Protein AF-A0A356T5P4-F1 (afdb_monomer)

Secondary structure (DSSP, 8-state):
----------------------PPP----------------------------------------------TTBPTT-B-SSGGGB-TTEEEEEETTTEEEEEESPPP-BPTTTSB-SSGGGBTTS-EEE-GGG-EEE--B-SSGGG--TT--EEEEETTTEEEEEPPPPP-

Radius of gyration: 29.99 Å; Cα contacts (8 Å, |Δi|>4): 272; chains: 1; bounding box: 37×60×111 Å

Sequence (172 aa):
MRFTLLFPLLLSMLLLSGCDDAPAPERDAGCVDCGRDGGPPADAGRADSGVPTMDAGPSDSGVAEDAAVIGSDAAEGAVCGFNRDCRADQRCECDEATGCFCMMGVRGTGQVGVDRCVDENDCASALCVGGPGGDFYCSDECVDASDCAGMLPQCTDIAFVGRICVREPPSE

pLDDT: mean 74.79, std 23.46, range [35.66, 98.5]

Structure (mmCIF, N/CA/C/O backbone):
data_AF-A0A356T5P4-F1
#
_entry.id   AF-A0A356T5P4-F1
#
loop_
_atom_site.group_PDB
_atom_site.id
_atom_site.type_symbol
_atom_site.label_atom_id
_atom_site.label_alt_id
_atom_site.label_comp_id
_atom_site.label_asym_id
_atom_site.label_entity_id
_atom_site.label_seq_id
_atom_site.pdbx_PDB_ins_code
_atom_site.Cartn_x
_atom_site.Cartn_y
_atom_site.Cartn_z
_atom_site.occupancy
_atom_site.B_iso_or_equiv
_atom_site.auth_seq_id
_atom_site.auth_comp_id
_atom_site.auth_asym_id
_atom_site.auth_atom_id
_atom_site.pdbx_PDB_model_num
ATOM 1 N N . MET A 1 1 ? 11.530 -11.294 59.431 1.00 41.47 1 MET A N 1
ATOM 2 C CA . MET A 1 1 ? 10.999 -12.667 59.564 1.00 41.47 1 MET A CA 1
ATOM 3 C C . MET A 1 1 ? 10.387 -13.039 58.223 1.00 41.47 1 MET A C 1
ATOM 5 O O . MET A 1 1 ? 9.457 -12.372 57.795 1.00 41.47 1 MET A O 1
ATOM 9 N N . ARG A 1 2 ? 11.021 -13.968 57.498 1.00 40.62 2 ARG A N 1
ATOM 10 C CA . ARG A 1 2 ? 10.639 -14.411 56.148 1.00 40.62 2 ARG A CA 1
ATOM 11 C C . ARG A 1 2 ? 9.616 -15.540 56.292 1.00 40.62 2 ARG A C 1
ATOM 13 O O . ARG A 1 2 ? 9.926 -16.518 56.964 1.00 40.62 2 ARG A O 1
ATOM 20 N N . PHE A 1 3 ? 8.428 -15.390 55.710 1.00 46.28 3 PHE A N 1
ATOM 21 C CA . PHE A 1 3 ? 7.428 -16.457 55.654 1.00 46.28 3 PHE A CA 1
ATOM 22 C C . PHE A 1 3 ? 7.591 -17.213 54.336 1.00 46.28 3 PHE A C 1
ATOM 24 O O . PHE A 1 3 ? 7.246 -16.718 53.267 1.00 46.28 3 PHE A O 1
ATOM 31 N N . THR A 1 4 ? 8.178 -18.400 54.443 1.00 49.72 4 THR A N 1
ATOM 32 C CA . THR A 1 4 ? 8.323 -19.390 53.379 1.00 49.72 4 THR A CA 1
ATOM 33 C C . THR A 1 4 ? 7.259 -20.463 53.608 1.00 49.72 4 THR A C 1
ATOM 35 O O . THR A 1 4 ? 7.368 -21.211 54.574 1.00 49.72 4 THR A O 1
ATOM 38 N N . LEU A 1 5 ? 6.243 -20.546 52.746 1.00 52.88 5 LEU A N 1
ATOM 39 C CA . LEU A 1 5 ? 5.319 -21.685 52.622 1.00 52.88 5 LEU A CA 1
ATOM 40 C C . LEU A 1 5 ? 4.998 -21.815 51.118 1.00 52.88 5 LEU A C 1
ATOM 42 O O . LEU A 1 5 ? 4.303 -20.967 50.576 1.00 52.88 5 LEU A O 1
ATOM 46 N N . LEU A 1 6 ? 5.708 -22.634 50.331 1.00 49.28 6 LEU A N 1
ATOM 47 C CA . LEU A 1 6 ? 5.493 -24.080 50.133 1.00 49.28 6 LEU A CA 1
ATOM 48 C C . LEU A 1 6 ? 4.015 -24.433 49.891 1.00 49.28 6 LEU A C 1
ATOM 50 O O . LEU A 1 6 ? 3.327 -24.891 50.797 1.00 49.28 6 LEU A O 1
ATOM 54 N N . PHE A 1 7 ? 3.554 -24.246 48.651 1.00 50.06 7 PHE A N 1
ATOM 55 C CA . PHE A 1 7 ? 2.348 -24.888 48.120 1.00 50.06 7 PHE A CA 1
ATOM 56 C C . PHE A 1 7 ? 2.781 -26.055 47.212 1.00 50.06 7 PHE A C 1
ATOM 58 O O . PHE A 1 7 ? 3.462 -25.811 46.212 1.00 50.06 7 PHE A O 1
ATOM 65 N N . PRO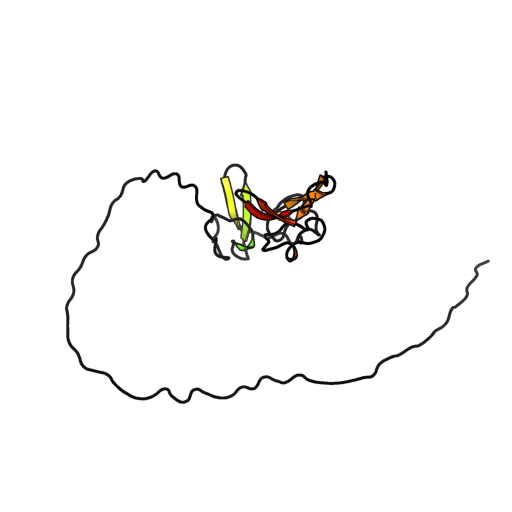 A 1 8 ? 2.475 -27.316 47.566 1.00 53.41 8 PRO A N 1
ATOM 66 C CA . PRO A 1 8 ? 2.901 -28.482 46.807 1.00 53.41 8 PRO A CA 1
ATOM 67 C C . PRO A 1 8 ? 1.902 -28.838 45.694 1.00 53.41 8 PRO A C 1
ATOM 69 O O . PRO A 1 8 ? 0.693 -28.754 45.878 1.00 53.41 8 PRO A O 1
ATOM 72 N N . LEU A 1 9 ? 2.456 -29.271 44.557 1.00 50.28 9 LEU A N 1
ATOM 73 C CA . LEU A 1 9 ? 2.050 -30.451 43.780 1.00 50.28 9 LEU A CA 1
ATOM 74 C C . LEU A 1 9 ? 0.558 -30.847 43.828 1.00 50.28 9 LEU A C 1
ATOM 76 O O . LEU A 1 9 ? 0.133 -31.591 44.710 1.00 50.28 9 LEU A O 1
ATOM 80 N N . LEU A 1 10 ? -0.185 -30.492 42.776 1.00 52.94 10 LEU A N 1
ATOM 81 C CA . LEU A 1 10 ? -1.340 -31.270 42.326 1.00 52.94 10 LEU A CA 1
ATOM 82 C C . LEU A 1 10 ? -1.189 -31.606 40.840 1.00 52.94 10 LEU A C 1
ATOM 84 O O . LEU A 1 10 ? -1.390 -30.800 39.937 1.00 52.94 10 LEU A O 1
ATOM 88 N N . LEU A 1 11 ? -0.749 -32.845 40.664 1.00 48.22 11 LEU A N 1
ATOM 89 C CA . LEU A 1 11 ? -0.724 -33.671 39.475 1.00 48.22 11 LEU A CA 1
ATOM 90 C C . LEU A 1 11 ? -2.144 -33.797 38.889 1.00 48.22 11 LEU A C 1
ATOM 92 O O . LEU A 1 11 ? -3.061 -34.236 39.580 1.00 48.22 11 LEU A O 1
ATOM 96 N N . SER A 1 12 ? -2.330 -33.473 37.613 1.00 52.62 12 SER A N 1
ATOM 97 C CA . SER A 1 12 ? -3.441 -34.001 36.810 1.00 52.62 12 SER A CA 1
ATOM 98 C C . SER A 1 12 ? -2.977 -34.183 35.373 1.00 52.62 12 SER A C 1
ATOM 100 O O . SER A 1 12 ? -3.103 -33.310 34.521 1.00 52.62 12 SER A O 1
ATOM 102 N N . MET A 1 13 ? -2.386 -35.357 35.146 1.00 49.56 13 MET A N 1
ATOM 103 C CA . MET A 1 13 ? -2.382 -36.015 33.848 1.00 49.56 13 MET A CA 1
ATOM 104 C C . MET A 1 13 ? -3.830 -36.272 33.418 1.00 49.56 13 MET A C 1
ATOM 106 O O . MET A 1 13 ? -4.557 -36.985 34.106 1.00 49.56 13 MET A O 1
ATOM 110 N N . LEU A 1 14 ? -4.208 -35.759 32.252 1.00 56.78 14 LEU A N 1
ATOM 111 C CA . LEU A 1 14 ? -5.307 -36.273 31.437 1.00 56.78 14 LEU A CA 1
ATOM 112 C C . LEU A 1 14 ? -4.767 -36.441 30.011 1.00 56.78 14 LEU A C 1
ATOM 114 O O . LEU A 1 14 ? -4.982 -35.625 29.123 1.00 56.78 14 LEU A O 1
ATOM 118 N N . LEU A 1 15 ? -3.982 -37.504 29.840 1.00 54.69 15 LEU A N 1
ATOM 119 C CA . LEU A 1 15 ? -3.781 -38.185 28.566 1.00 54.69 15 LEU A CA 1
ATOM 120 C C . LEU A 1 15 ? -4.724 -39.393 28.582 1.00 54.69 15 LEU A C 1
ATOM 122 O O . LEU A 1 15 ? -4.616 -40.188 29.513 1.00 54.69 15 LEU A O 1
ATOM 126 N N . LEU A 1 16 ? -5.629 -39.504 27.602 1.00 51.16 16 LEU A N 1
ATOM 127 C CA . LEU A 1 16 ? -5.968 -40.721 26.833 1.00 51.16 16 LEU A CA 1
ATOM 128 C C . LEU A 1 16 ? -7.309 -40.561 26.089 1.00 51.16 16 LEU A C 1
ATOM 130 O O . LEU A 1 16 ? -8.366 -40.541 26.715 1.00 51.16 16 LEU A O 1
ATOM 134 N N . SER A 1 17 ? -7.243 -40.516 24.755 1.00 52.56 17 SER A N 1
ATOM 135 C CA . SER A 1 17 ? -8.154 -41.111 23.742 1.00 52.56 17 SER A CA 1
ATOM 136 C C . SER A 1 17 ? -7.849 -40.392 22.419 1.00 52.56 17 SER A C 1
ATOM 138 O O . SER A 1 17 ? -8.172 -39.224 22.272 1.00 52.56 17 SER A O 1
ATOM 140 N N . GLY A 1 18 ? -6.978 -40.910 21.551 1.00 45.06 18 GLY A N 1
ATOM 141 C CA . GLY A 1 18 ? -7.201 -42.048 20.641 1.00 45.06 18 GLY A CA 1
ATOM 142 C C . GLY A 1 18 ? -7.272 -41.450 19.222 1.00 45.06 18 GLY A C 1
ATOM 143 O O . GLY A 1 18 ? -8.046 -40.522 19.024 1.00 45.06 18 GLY A O 1
ATOM 144 N N . CYS A 1 19 ? -6.281 -41.692 18.351 1.00 43.81 19 CYS A N 1
ATOM 145 C CA . CYS A 1 19 ? -6.333 -42.653 17.225 1.00 43.81 19 CYS A CA 1
ATOM 146 C C . CYS A 1 19 ? -7.624 -42.517 16.402 1.00 43.81 19 CYS A C 1
ATOM 148 O O . CYS A 1 19 ? -8.700 -42.601 16.976 1.00 43.81 19 CYS A O 1
ATOM 150 N N . ASP A 1 20 ? -7.680 -42.422 15.083 1.00 50.81 20 ASP A N 1
ATOM 151 C CA . ASP A 1 20 ? -6.765 -42.481 13.940 1.00 50.81 20 ASP A CA 1
ATOM 152 C C . ASP A 1 20 ? -7.755 -42.316 12.767 1.00 50.81 20 ASP A C 1
ATOM 154 O O . ASP A 1 20 ? -8.777 -42.991 12.802 1.00 50.81 20 ASP A O 1
ATOM 158 N N . ASP A 1 21 ? -7.525 -41.455 11.773 1.00 46.59 21 ASP A N 1
ATOM 159 C CA . ASP A 1 21 ? -8.069 -41.677 10.416 1.00 46.59 21 ASP A CA 1
ATOM 160 C C . ASP A 1 21 ? -7.436 -40.688 9.431 1.00 46.59 21 ASP A C 1
ATOM 162 O O . ASP A 1 21 ? -7.982 -39.649 9.057 1.00 46.59 21 ASP A O 1
ATOM 166 N N . ALA A 1 22 ? -6.209 -41.020 9.038 1.00 55.56 22 ALA A N 1
ATOM 167 C CA . ALA A 1 22 ? -5.625 -40.550 7.797 1.00 55.56 22 ALA A CA 1
ATOM 168 C C . ALA A 1 22 ? -5.816 -41.650 6.741 1.00 55.56 22 ALA A C 1
ATOM 170 O O . ALA A 1 22 ? -5.188 -42.705 6.862 1.00 55.56 22 ALA A O 1
ATOM 171 N N . PRO A 1 23 ? -6.606 -41.438 5.678 1.00 56.91 23 PRO A N 1
ATOM 172 C CA . PRO A 1 23 ? -6.445 -42.226 4.471 1.00 56.91 23 PRO A CA 1
ATOM 173 C C . PRO A 1 23 ? -5.252 -41.692 3.661 1.00 56.91 23 PRO A C 1
ATOM 175 O O . PRO A 1 23 ? -5.174 -40.517 3.299 1.00 56.91 23 PRO A O 1
ATOM 178 N N . ALA A 1 24 ? -4.301 -42.593 3.416 1.00 54.84 24 ALA A N 1
ATOM 179 C CA . ALA A 1 24 ? -3.162 -42.440 2.517 1.00 54.84 24 ALA A CA 1
ATOM 180 C C . ALA A 1 24 ? -3.596 -42.154 1.057 1.00 54.84 24 ALA A C 1
ATOM 182 O O . ALA A 1 24 ? -4.738 -42.437 0.690 1.00 54.84 24 ALA A O 1
ATOM 183 N N . PRO A 1 25 ? -2.697 -41.634 0.195 1.00 50.72 25 PRO A N 1
ATOM 184 C CA . PRO A 1 25 ? -3.009 -41.369 -1.204 1.00 50.72 25 PRO A CA 1
ATOM 185 C C . PRO A 1 25 ? -3.011 -42.668 -2.020 1.00 50.72 25 PRO A C 1
ATOM 187 O O . PRO A 1 25 ? -1.974 -43.319 -2.170 1.00 50.72 25 PRO A O 1
ATOM 190 N N . GLU A 1 26 ? -4.153 -43.021 -2.606 1.00 54.31 26 GLU A N 1
ATOM 191 C CA . GLU A 1 26 ? -4.207 -44.063 -3.631 1.00 54.31 26 GLU A CA 1
ATOM 192 C C . GLU A 1 26 ? -3.709 -43.493 -4.966 1.00 54.31 26 GLU A C 1
ATOM 194 O O . GLU A 1 26 ? -4.367 -42.696 -5.634 1.00 54.31 26 GLU A O 1
ATOM 199 N N . ARG A 1 27 ? -2.497 -43.904 -5.347 1.00 53.09 27 ARG A N 1
ATOM 200 C CA . ARG A 1 27 ? -2.081 -43.976 -6.747 1.00 53.09 27 ARG A CA 1
ATOM 201 C C . ARG A 1 27 ? -2.636 -45.288 -7.293 1.00 53.09 27 ARG A C 1
ATOM 203 O O . ARG A 1 27 ? -2.190 -46.319 -6.811 1.00 53.09 27 ARG A O 1
ATOM 210 N N . ASP A 1 28 ? -3.525 -45.259 -8.283 1.00 43.84 28 ASP A N 1
ATOM 211 C CA . ASP A 1 28 ? -3.366 -46.043 -9.517 1.00 43.84 28 ASP A CA 1
ATOM 212 C C . ASP A 1 28 ? -4.494 -45.823 -10.539 1.00 43.84 28 ASP A C 1
ATOM 214 O O . ASP A 1 28 ? -5.584 -45.379 -10.195 1.00 43.84 28 ASP A O 1
ATOM 218 N N . ALA A 1 29 ? -4.193 -46.208 -11.784 1.00 52.12 29 ALA A N 1
ATOM 219 C CA . ALA A 1 29 ? -4.989 -46.145 -13.019 1.00 52.12 29 ALA A CA 1
ATOM 220 C C . ALA A 1 29 ? -4.982 -44.755 -13.698 1.00 52.12 29 ALA A C 1
ATOM 222 O O . ALA A 1 29 ? -5.744 -43.859 -13.370 1.00 52.12 29 ALA A O 1
ATOM 223 N N . GLY A 1 30 ? -4.106 -44.459 -14.660 1.00 44.56 30 GLY A N 1
ATOM 224 C CA . GLY A 1 30 ? -3.772 -45.295 -15.810 1.00 44.56 30 GLY A CA 1
ATOM 225 C C . GLY A 1 30 ? -4.859 -45.143 -16.874 1.00 44.56 30 GLY A C 1
ATOM 226 O O . GLY A 1 30 ? -5.730 -45.999 -16.988 1.00 44.56 30 GLY A O 1
ATOM 227 N N . CYS A 1 31 ? -4.819 -44.062 -17.662 1.00 42.28 31 CYS A N 1
ATOM 228 C CA . CYS A 1 31 ? -5.580 -44.013 -18.909 1.00 42.28 31 CYS A CA 1
ATOM 229 C C . CYS A 1 31 ? -4.864 -44.886 -19.951 1.00 42.28 31 CYS A C 1
ATOM 231 O O . CYS A 1 31 ? -4.008 -44.445 -20.712 1.00 42.28 31 CYS A O 1
ATOM 233 N N . VAL A 1 32 ? -5.208 -46.173 -19.940 1.00 51.50 32 VAL A N 1
ATOM 234 C CA . VAL A 1 32 ? -5.005 -47.088 -21.064 1.00 51.50 32 VAL A CA 1
ATOM 235 C C . VAL A 1 32 ? -6.145 -46.835 -22.047 1.00 51.50 32 VAL A C 1
ATOM 237 O O . VAL A 1 32 ? -7.161 -47.514 -21.982 1.00 51.50 32 VAL A O 1
ATOM 240 N N . ASP A 1 33 ? -5.994 -45.811 -22.891 1.00 49.75 33 ASP A N 1
ATOM 241 C CA . ASP A 1 33 ? -6.547 -45.779 -24.256 1.00 49.75 33 ASP A CA 1
ATOM 242 C C . ASP A 1 33 ? -5.940 -44.619 -25.068 1.00 49.75 33 ASP A C 1
ATOM 244 O O . ASP A 1 33 ? -6.591 -43.645 -25.440 1.00 49.75 33 ASP A O 1
ATOM 248 N N . CYS A 1 34 ? -4.631 -44.687 -25.300 1.00 53.44 34 CYS A N 1
ATOM 249 C CA . CYS A 1 34 ? -3.987 -43.937 -26.369 1.00 53.44 34 CYS A CA 1
ATOM 250 C C . CYS A 1 34 ? -3.707 -44.896 -27.527 1.00 53.44 34 CYS A C 1
ATOM 252 O O . CYS A 1 34 ? -2.603 -45.416 -27.684 1.00 53.44 34 CYS A O 1
ATOM 254 N N . GLY A 1 35 ? -4.723 -45.132 -28.357 1.00 43.53 35 GLY A N 1
ATOM 255 C CA . GLY A 1 35 ? -4.511 -45.786 -29.637 1.00 43.53 35 GLY A CA 1
ATOM 256 C C . GLY A 1 35 ? -5.757 -45.913 -30.501 1.00 43.53 35 GLY A C 1
ATOM 257 O O . GLY A 1 35 ? -6.723 -46.539 -30.082 1.00 43.53 35 GLY A O 1
ATOM 258 N N . ARG A 1 36 ? -5.592 -45.490 -31.770 1.00 37.81 36 ARG A N 1
ATOM 259 C CA . ARG A 1 36 ? -6.226 -46.030 -32.996 1.00 37.81 36 ARG A CA 1
ATOM 260 C C . ARG A 1 36 ? -7.390 -45.197 -33.563 1.00 37.81 36 ARG A C 1
ATOM 262 O O . ARG A 1 36 ? -8.374 -44.982 -32.880 1.00 37.81 36 ARG A O 1
ATOM 269 N N . ASP A 1 37 ? -7.432 -44.714 -34.807 1.00 43.31 37 ASP A N 1
ATOM 270 C CA . ASP A 1 37 ? -6.577 -44.709 -36.007 1.00 43.31 37 ASP A CA 1
ATOM 271 C C . ASP A 1 37 ? -7.122 -43.583 -36.921 1.00 43.31 37 ASP A C 1
ATOM 273 O O . ASP A 1 37 ? -8.339 -43.395 -36.972 1.00 43.31 37 ASP A O 1
ATOM 277 N N . GLY A 1 38 ? -6.278 -42.903 -37.713 1.00 35.66 38 GLY A N 1
ATOM 278 C CA . GLY A 1 38 ? -6.762 -42.258 -38.946 1.00 35.66 38 GLY A CA 1
ATOM 279 C C . GLY A 1 38 ? -6.102 -40.949 -39.382 1.00 35.66 38 GLY A C 1
ATOM 280 O O . GLY A 1 38 ? -6.714 -39.890 -39.315 1.00 35.66 38 GLY A O 1
ATOM 281 N N . GLY A 1 39 ? -4.911 -41.026 -39.965 1.00 36.56 39 GLY A N 1
ATOM 282 C CA . GLY A 1 39 ? -4.498 -40.093 -41.021 1.00 36.56 39 GLY A CA 1
ATOM 283 C C . GLY A 1 39 ? -3.645 -40.837 -42.055 1.00 36.56 39 GLY A C 1
ATOM 284 O O . GLY A 1 39 ? -3.216 -41.954 -41.756 1.00 36.56 39 GLY A O 1
ATOM 285 N N . PRO A 1 40 ? -3.267 -40.238 -43.202 1.00 62.94 40 PRO A N 1
ATOM 286 C CA . PRO A 1 40 ? -3.923 -39.239 -44.066 1.00 62.94 40 PRO A CA 1
ATOM 287 C C . PRO A 1 40 ? -3.970 -39.770 -45.547 1.00 62.94 40 PRO A C 1
ATOM 289 O O . PRO A 1 40 ? -3.818 -40.981 -45.721 1.00 62.94 40 PRO A O 1
ATOM 292 N N . PRO A 1 41 ? -4.190 -38.966 -46.623 1.00 48.38 41 PRO A N 1
ATOM 293 C CA . PRO A 1 41 ? -3.109 -38.128 -47.174 1.00 48.38 41 PRO A CA 1
ATOM 294 C C . PRO A 1 41 ? -3.515 -36.771 -47.811 1.00 48.38 41 PRO A C 1
ATOM 296 O O . PRO A 1 41 ? -4.616 -36.594 -48.317 1.00 48.38 41 PRO A O 1
ATOM 299 N N . ALA A 1 42 ? -2.544 -35.850 -47.741 1.00 42.19 42 ALA A N 1
ATOM 300 C CA . ALA A 1 42 ? -2.059 -34.852 -48.713 1.00 42.19 42 ALA A CA 1
ATOM 301 C C . ALA A 1 42 ? -3.019 -34.137 -49.700 1.00 42.19 42 ALA A C 1
ATOM 303 O O . ALA A 1 42 ? -3.714 -34.778 -50.474 1.00 42.19 42 ALA A O 1
ATOM 304 N N . ASP A 1 43 ? -2.930 -32.798 -49.793 1.00 38.84 43 ASP A N 1
ATOM 305 C CA . ASP A 1 43 ? -2.081 -32.157 -50.817 1.00 38.84 43 ASP A CA 1
ATOM 306 C C . ASP A 1 43 ? -1.983 -30.614 -50.709 1.00 38.84 43 ASP A C 1
ATOM 308 O O . ASP A 1 43 ? -2.950 -29.895 -50.478 1.00 38.84 43 ASP A O 1
ATOM 312 N N . ALA A 1 44 ? -0.734 -30.171 -50.880 1.00 41.84 44 ALA A N 1
ATOM 313 C CA . ALA A 1 44 ? -0.153 -28.909 -51.352 1.00 41.84 44 ALA A CA 1
ATOM 314 C C . ALA A 1 44 ? -0.989 -27.614 -51.521 1.00 41.84 44 ALA A C 1
ATOM 316 O O . ALA A 1 44 ? -1.894 -27.515 -52.344 1.00 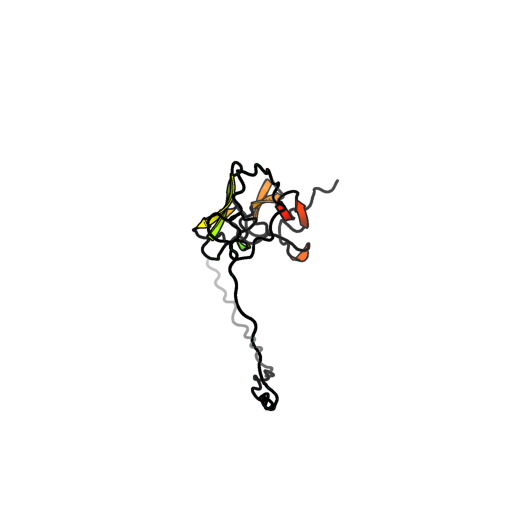41.84 44 ALA A O 1
ATOM 317 N N . GLY A 1 45 ? -0.465 -26.533 -50.924 1.00 38.72 45 GLY A N 1
ATOM 318 C CA . GLY A 1 45 ? -0.697 -25.138 -51.319 1.00 38.72 45 GLY A CA 1
ATOM 319 C C . GLY A 1 45 ? 0.450 -24.234 -50.846 1.00 38.72 45 GLY A C 1
ATOM 320 O O . GLY A 1 45 ? 0.854 -24.297 -49.695 1.00 38.72 45 GLY A O 1
ATOM 321 N N . ARG A 1 46 ? 1.029 -23.460 -51.763 1.00 37.47 46 ARG A N 1
ATOM 322 C CA . ARG A 1 46 ? 2.355 -22.817 -51.734 1.00 37.47 46 ARG A CA 1
ATOM 323 C C . ARG A 1 46 ? 2.337 -21.388 -51.149 1.00 37.47 46 ARG A C 1
ATOM 325 O O . ARG A 1 46 ? 1.305 -20.734 -51.160 1.00 37.47 46 ARG A O 1
ATOM 332 N N . ALA A 1 47 ? 3.515 -20.955 -50.689 1.00 45.50 47 ALA A N 1
ATOM 333 C CA . ALA A 1 47 ? 3.929 -19.648 -50.152 1.00 45.50 47 ALA A CA 1
ATOM 334 C C . ALA A 1 47 ? 3.379 -18.381 -50.840 1.00 45.50 47 ALA A C 1
ATOM 336 O O . ALA A 1 47 ? 3.253 -18.389 -52.060 1.00 45.50 47 ALA A O 1
ATOM 337 N N . ASP A 1 48 ? 3.245 -17.272 -50.091 1.00 38.12 48 ASP A N 1
ATOM 338 C CA . ASP A 1 48 ? 4.017 -16.052 -50.384 1.00 38.12 48 ASP A CA 1
ATOM 339 C C . ASP A 1 48 ? 4.041 -15.016 -49.240 1.00 38.12 48 ASP A C 1
ATOM 341 O O . ASP A 1 48 ? 3.240 -15.027 -48.308 1.00 38.12 48 ASP A O 1
ATOM 345 N N . SER A 1 49 ? 5.041 -14.155 -49.355 1.00 46.84 49 SER A N 1
ATOM 346 C CA . SER A 1 49 ? 5.558 -13.133 -48.452 1.00 46.84 49 SER A CA 1
ATOM 347 C C . SER A 1 49 ? 4.599 -11.961 -48.207 1.00 46.84 49 SER A C 1
ATOM 349 O O . SER A 1 49 ? 3.876 -11.538 -49.105 1.00 46.84 49 SER A O 1
ATOM 351 N N . GLY A 1 50 ? 4.685 -11.340 -47.027 1.00 38.31 50 GLY A N 1
ATOM 352 C CA . GLY A 1 50 ? 4.051 -10.045 -46.779 1.00 38.31 50 GLY A CA 1
ATOM 353 C C . GLY A 1 50 ? 4.293 -9.525 -45.368 1.00 38.31 50 GLY A C 1
ATOM 354 O O . GLY A 1 50 ? 3.465 -9.722 -44.489 1.00 38.31 50 GLY A O 1
ATOM 355 N N . VAL A 1 51 ? 5.425 -8.855 -45.155 1.00 45.09 51 VAL A N 1
ATOM 356 C CA . VAL A 1 51 ? 5.617 -7.942 -44.020 1.00 45.09 51 VAL A CA 1
ATOM 357 C C . VAL A 1 51 ? 4.909 -6.634 -44.377 1.00 45.09 51 VAL A C 1
ATOM 359 O O . VAL A 1 51 ? 5.338 -5.989 -45.335 1.00 45.09 51 VAL A O 1
ATOM 362 N N . PRO A 1 52 ? 3.871 -6.185 -43.652 1.00 44.03 52 PRO A N 1
ATOM 363 C CA . PRO A 1 52 ? 3.490 -4.790 -43.698 1.00 44.03 52 PRO A CA 1
ATOM 364 C C . PRO A 1 52 ? 4.321 -4.047 -42.649 1.00 44.03 52 PRO A C 1
ATOM 366 O O . PRO A 1 52 ? 4.042 -4.095 -41.454 1.00 44.03 52 PRO A O 1
ATOM 369 N N . THR A 1 53 ? 5.365 -3.357 -43.101 1.00 50.34 53 THR A N 1
ATOM 370 C CA . THR A 1 53 ? 5.936 -2.236 -42.353 1.00 50.34 53 THR A CA 1
ATOM 371 C C . THR A 1 53 ? 4.878 -1.137 -42.313 1.00 50.34 53 THR A C 1
ATOM 373 O O . THR A 1 53 ? 4.646 -0.477 -43.327 1.00 50.34 53 THR A O 1
ATOM 376 N N . MET A 1 54 ? 4.204 -0.965 -41.177 1.00 50.62 54 MET A N 1
ATOM 377 C CA . MET A 1 54 ? 3.434 0.246 -40.908 1.00 50.62 54 MET A CA 1
ATOM 378 C C . MET A 1 54 ? 4.263 1.143 -40.003 1.00 50.62 54 MET A C 1
ATOM 380 O O . MET A 1 54 ? 4.438 0.878 -38.818 1.00 50.62 54 MET A O 1
ATOM 384 N N . ASP A 1 55 ? 4.808 2.176 -40.629 1.00 45.47 55 ASP A N 1
ATOM 385 C CA . ASP A 1 55 ? 5.362 3.356 -39.989 1.00 45.47 55 ASP A CA 1
ATOM 386 C C . ASP A 1 55 ? 4.177 4.232 -39.551 1.00 45.47 55 ASP A C 1
ATOM 388 O O . ASP A 1 55 ? 3.371 4.657 -40.385 1.00 45.47 55 ASP A O 1
ATOM 392 N N . ALA A 1 56 ? 4.021 4.447 -38.247 1.00 45.84 56 ALA A N 1
ATOM 393 C CA . ALA A 1 56 ? 3.036 5.360 -37.684 1.00 45.84 56 ALA A CA 1
ATOM 394 C C . ALA A 1 56 ? 3.759 6.271 -36.689 1.00 45.84 56 ALA A C 1
ATOM 396 O O . ALA A 1 56 ? 4.326 5.806 -35.702 1.00 45.84 56 ALA A O 1
ATOM 397 N N . GLY A 1 57 ? 3.776 7.568 -37.011 1.00 38.59 57 GLY A N 1
ATOM 398 C CA . GLY A 1 57 ? 4.388 8.629 -36.217 1.00 38.59 57 GLY A CA 1
ATOM 399 C C . GLY A 1 57 ? 3.779 8.792 -34.816 1.00 38.59 57 GLY A C 1
ATOM 400 O O . GLY A 1 57 ? 2.888 8.036 -34.423 1.00 38.59 57 GLY A O 1
ATOM 401 N N . PRO A 1 58 ? 4.265 9.780 -34.043 1.00 50.91 58 PRO A N 1
ATOM 402 C CA . PRO A 1 58 ? 4.036 9.854 -32.608 1.00 50.91 58 PRO A CA 1
ATOM 403 C C . PRO A 1 58 ? 2.547 10.051 -32.330 1.00 50.91 58 PRO A C 1
ATOM 405 O O . PRO A 1 58 ? 1.983 11.110 -32.607 1.00 50.91 58 PRO A O 1
ATOM 408 N N . SER A 1 59 ? 1.908 9.006 -31.810 1.00 44.41 59 SER A N 1
ATOM 409 C CA . SER A 1 59 ? 0.551 9.103 -31.292 1.00 44.41 59 SER A CA 1
ATOM 410 C C . SER A 1 59 ? 0.646 9.697 -29.899 1.00 44.41 59 SER A C 1
ATOM 412 O O . SER A 1 59 ? 0.943 9.012 -28.926 1.00 44.41 59 SER A O 1
ATOM 414 N N . ASP A 1 60 ? 0.445 11.007 -29.849 1.00 49.09 60 ASP A N 1
ATOM 415 C CA . ASP A 1 60 ? 0.121 11.725 -28.631 1.00 49.09 60 ASP A CA 1
ATOM 416 C C . ASP A 1 60 ? -1.229 11.178 -28.147 1.00 49.09 60 ASP A C 1
ATOM 418 O O . ASP A 1 60 ? -2.273 11.353 -28.780 1.00 49.09 60 ASP A O 1
ATOM 422 N N . SER A 1 61 ? -1.195 10.364 -27.102 1.00 42.56 61 SER A N 1
ATOM 423 C CA . SER A 1 61 ? -2.380 9.769 -26.498 1.00 42.56 61 SER A CA 1
ATOM 424 C C . SER A 1 61 ? -2.161 9.760 -25.001 1.00 42.56 61 SER A C 1
ATOM 426 O O . SER A 1 61 ? -1.633 8.808 -24.437 1.00 42.56 61 SER A O 1
ATOM 428 N N . GLY A 1 62 ? -2.560 10.865 -24.370 1.00 51.06 62 GLY A N 1
ATOM 429 C CA . GLY A 1 62 ? -2.877 10.881 -22.951 1.00 51.06 62 GLY A CA 1
ATOM 430 C C . GLY A 1 62 ? -3.996 9.878 -22.711 1.00 51.06 62 GLY A C 1
ATOM 431 O O . GLY A 1 62 ? -5.169 10.177 -22.926 1.00 51.06 62 GLY A O 1
ATOM 432 N N . VAL A 1 63 ? -3.609 8.667 -22.335 1.00 39.78 63 VAL A N 1
ATOM 433 C CA . VAL A 1 63 ? -4.508 7.651 -21.817 1.00 39.78 63 VAL A CA 1
ATOM 434 C C . VAL A 1 63 ? -4.464 7.780 -20.304 1.00 39.78 63 VAL A C 1
ATOM 436 O O . VAL A 1 63 ? -3.419 7.621 -19.683 1.00 39.78 63 VAL A O 1
ATOM 439 N N . ALA A 1 64 ? -5.600 8.135 -19.708 1.00 51.00 64 ALA A N 1
ATOM 440 C CA . ALA A 1 64 ? -5.853 7.718 -18.342 1.00 51.00 64 ALA A CA 1
ATOM 441 C C . ALA A 1 64 ? -5.901 6.190 -18.408 1.00 51.00 64 ALA A C 1
ATOM 443 O O . ALA A 1 64 ? -6.832 5.627 -18.985 1.00 51.00 64 ALA A O 1
ATOM 444 N N . GLU A 1 65 ? -4.825 5.545 -17.972 1.00 47.97 65 GLU A N 1
ATOM 445 C CA . GLU A 1 65 ? -4.740 4.096 -17.925 1.00 47.97 65 GLU A CA 1
ATOM 446 C C . GLU A 1 65 ? -5.742 3.634 -16.866 1.00 47.97 65 GLU A C 1
ATOM 448 O O . GLU A 1 65 ? -5.531 3.819 -15.668 1.00 47.97 65 GLU A O 1
ATOM 453 N N . ASP A 1 66 ? -6.872 3.083 -17.320 1.00 44.28 66 ASP A N 1
ATOM 454 C CA . ASP A 1 66 ? -7.672 2.178 -16.502 1.00 44.28 66 ASP A CA 1
ATOM 455 C C . ASP A 1 66 ? -6.688 1.193 -15.877 1.00 44.28 66 ASP A C 1
ATOM 457 O O . ASP A 1 66 ? -5.943 0.552 -16.622 1.00 44.28 66 ASP A O 1
ATOM 461 N N . ALA A 1 67 ? -6.648 1.142 -14.540 1.00 52.19 67 ALA A N 1
ATOM 462 C CA . ALA A 1 67 ? -5.737 0.307 -13.770 1.00 52.19 67 ALA A CA 1
ATOM 463 C C . ALA A 1 67 ? -5.689 -1.086 -14.401 1.00 52.19 67 ALA A C 1
ATOM 465 O O . ALA A 1 67 ? -6.624 -1.883 -14.264 1.00 52.19 67 ALA A O 1
ATOM 466 N N . ALA A 1 68 ? -4.632 -1.343 -15.177 1.00 50.38 68 ALA A N 1
ATOM 467 C CA . ALA A 1 68 ? -4.426 -2.640 -15.776 1.00 50.38 68 ALA A CA 1
ATOM 468 C C . ALA A 1 68 ? -4.445 -3.635 -14.618 1.00 50.38 68 ALA A C 1
ATOM 470 O O . ALA A 1 68 ? -3.892 -3.351 -13.559 1.00 50.38 68 ALA A O 1
ATOM 471 N N . VAL A 1 69 ? -5.097 -4.784 -14.788 1.00 47.06 69 VAL A N 1
ATOM 472 C CA . VAL A 1 69 ? -4.883 -5.894 -13.860 1.00 47.06 69 VAL A CA 1
ATOM 473 C C . VAL A 1 69 ? -3.404 -6.225 -13.973 1.00 47.06 69 VAL A C 1
ATOM 475 O O . VAL A 1 69 ? -2.966 -6.828 -14.956 1.00 47.06 69 VAL A O 1
ATOM 478 N N . ILE A 1 70 ? -2.623 -5.727 -13.023 1.00 57.91 70 ILE A N 1
ATOM 479 C CA . ILE A 1 70 ? -1.187 -5.912 -13.019 1.00 57.91 70 ILE A CA 1
ATOM 480 C C . ILE A 1 70 ? -1.008 -7.344 -12.555 1.00 57.91 70 ILE A C 1
ATOM 482 O O . ILE A 1 70 ? -1.333 -7.704 -11.429 1.00 57.91 70 ILE A O 1
ATOM 486 N N . GLY A 1 71 ? -0.651 -8.216 -13.502 1.00 57.94 71 GLY A N 1
ATOM 487 C CA . GLY A 1 71 ? -0.394 -9.615 -13.188 1.00 57.94 71 GLY A CA 1
ATOM 488 C C . GLY A 1 71 ? 0.629 -9.686 -12.059 1.00 57.94 71 GLY A C 1
ATOM 489 O O . GLY A 1 71 ? 1.545 -8.872 -12.035 1.00 57.94 71 GLY A O 1
ATOM 490 N N . SER A 1 72 ? 0.472 -10.656 -11.161 1.00 72.62 72 SER A N 1
ATOM 491 C CA . SER A 1 72 ? 1.167 -10.785 -9.870 1.00 72.62 72 SER A CA 1
ATOM 492 C C . SER A 1 72 ? 2.690 -11.024 -9.925 1.00 72.62 72 SER A C 1
ATOM 494 O O . SER A 1 72 ? 3.264 -11.605 -9.012 1.00 72.62 72 SER A O 1
ATOM 496 N N . ASP A 1 73 ? 3.345 -10.634 -11.016 1.00 86.31 73 ASP A N 1
ATOM 497 C CA . ASP A 1 73 ? 4.753 -10.873 -11.331 1.00 86.31 73 ASP A CA 1
ATOM 498 C C . ASP A 1 73 ? 5.321 -9.780 -12.262 1.00 86.31 73 ASP A C 1
ATOM 500 O O . ASP A 1 73 ? 6.209 -10.036 -13.094 1.00 86.31 73 ASP A O 1
ATOM 504 N N . ALA A 1 74 ? 4.795 -8.555 -12.165 1.00 90.94 74 ALA A N 1
ATOM 505 C CA . ALA A 1 74 ? 5.250 -7.434 -12.971 1.00 90.94 74 ALA A CA 1
ATOM 506 C C . ALA A 1 74 ? 6.744 -7.155 -12.746 1.00 90.94 74 ALA A C 1
ATOM 508 O O . ALA A 1 74 ? 7.286 -7.337 -11.654 1.00 90.94 74 ALA A O 1
ATOM 509 N N . ALA A 1 75 ? 7.430 -6.794 -13.832 1.00 93.62 75 ALA A N 1
ATOM 510 C CA . ALA A 1 75 ? 8.865 -6.545 -13.825 1.0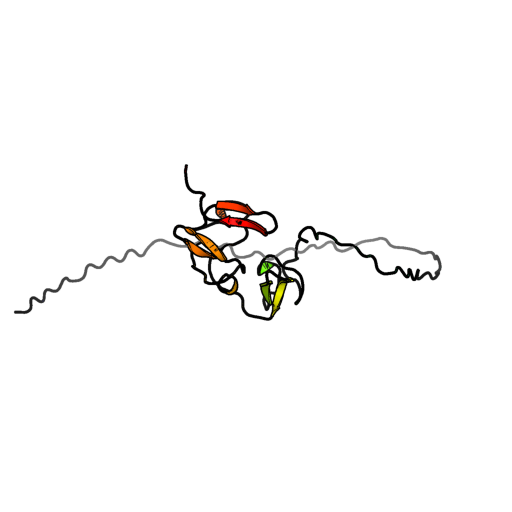0 93.62 75 ALA A CA 1
ATOM 511 C C . ALA A 1 75 ? 9.201 -5.174 -13.217 1.00 93.62 75 ALA A C 1
ATOM 513 O O . ALA A 1 75 ? 8.331 -4.326 -13.042 1.00 93.62 75 ALA A O 1
ATOM 514 N N . GLU A 1 76 ? 10.491 -4.943 -12.964 1.00 95.06 76 GLU A N 1
ATOM 515 C CA . GLU A 1 76 ? 10.972 -3.655 -12.458 1.00 95.06 76 GLU A CA 1
ATOM 516 C C . GLU A 1 76 ? 10.568 -2.512 -13.406 1.00 95.06 76 GLU A C 1
ATOM 518 O O . GLU A 1 76 ? 10.669 -2.645 -14.629 1.00 95.06 76 GLU A O 1
ATOM 523 N N . GLY A 1 77 ? 10.099 -1.402 -12.837 1.00 94.00 77 GLY A N 1
ATOM 524 C CA . GLY A 1 77 ? 9.606 -0.229 -13.555 1.00 94.00 77 GLY A CA 1
ATOM 525 C C . GLY A 1 77 ? 8.184 -0.357 -14.110 1.00 94.00 77 GLY A C 1
ATOM 526 O O . GLY A 1 77 ? 7.686 0.603 -14.692 1.00 94.00 77 GLY A O 1
ATOM 527 N N . ALA A 1 78 ? 7.515 -1.503 -13.953 1.00 95.19 78 ALA A N 1
ATOM 528 C CA . ALA A 1 78 ? 6.091 -1.610 -14.253 1.00 95.19 78 ALA A CA 1
ATOM 529 C C . ALA A 1 78 ? 5.266 -0.830 -13.225 1.00 95.19 78 ALA A C 1
ATOM 531 O O . ALA A 1 78 ? 5.664 -0.740 -12.065 1.00 95.19 78 ALA A O 1
ATOM 532 N N . VAL A 1 79 ? 4.112 -0.307 -13.646 1.00 93.88 79 VAL A N 1
ATOM 533 C CA . VAL A 1 79 ? 3.119 0.265 -12.725 1.00 93.88 79 VAL A CA 1
ATOM 534 C C . VAL A 1 79 ? 2.707 -0.810 -11.711 1.00 93.88 79 VAL A C 1
ATOM 536 O O . VAL A 1 79 ? 2.742 -2.000 -12.027 1.00 93.88 79 VAL A O 1
ATOM 539 N N . CYS A 1 80 ? 2.338 -0.414 -10.500 1.00 93.25 80 CYS A N 1
ATOM 540 C CA . CYS A 1 80 ? 1.782 -1.299 -9.474 1.00 93.25 80 CYS A CA 1
ATOM 541 C C . CYS A 1 80 ? 0.791 -0.531 -8.596 1.00 93.25 80 CYS A C 1
ATOM 543 O O . CYS A 1 80 ? 0.885 0.687 -8.486 1.00 93.25 80 CYS A O 1
ATOM 545 N N . GLY A 1 81 ? -0.157 -1.232 -7.978 1.00 91.69 81 GLY A N 1
ATOM 546 C CA . GLY A 1 81 ? -0.967 -0.698 -6.880 1.00 91.69 81 GLY A CA 1
ATOM 547 C C . GLY A 1 81 ? -0.523 -1.248 -5.525 1.00 91.69 81 GLY A C 1
ATOM 548 O O . GLY A 1 81 ? -0.579 -0.549 -4.518 1.00 91.69 81 GLY A O 1
ATOM 549 N N . PHE A 1 82 ? -0.047 -2.494 -5.503 1.00 94.25 82 PHE A N 1
ATOM 550 C CA . PHE A 1 82 ? 0.373 -3.196 -4.297 1.00 94.25 82 PHE A CA 1
ATOM 551 C C . PHE A 1 82 ? 1.625 -4.031 -4.539 1.00 94.25 82 PHE A C 1
ATOM 553 O O . PHE A 1 82 ? 1.961 -4.403 -5.662 1.00 94.25 82 PHE A O 1
ATOM 560 N N . ASN A 1 83 ? 2.274 -4.451 -3.454 1.00 96.00 83 ASN A N 1
ATOM 561 C CA . ASN A 1 83 ? 3.396 -5.387 -3.530 1.00 96.00 83 ASN A CA 1
ATOM 562 C C . ASN A 1 83 ? 3.064 -6.678 -4.293 1.00 96.00 83 ASN A C 1
ATOM 564 O O . ASN A 1 83 ? 3.944 -7.239 -4.939 1.00 96.00 83 ASN A O 1
ATOM 568 N N . ARG A 1 84 ? 1.819 -7.169 -4.226 1.00 93.81 84 ARG A N 1
ATOM 569 C CA . ARG A 1 84 ? 1.413 -8.417 -4.896 1.00 93.81 84 ARG A CA 1
ATOM 570 C C . ARG A 1 84 ? 1.484 -8.342 -6.422 1.00 93.81 84 ARG A C 1
ATOM 572 O O . ARG A 1 84 ? 1.562 -9.387 -7.053 1.00 93.81 84 ARG A O 1
ATOM 579 N N . ASP A 1 85 ? 1.470 -7.136 -6.978 1.00 94.06 85 ASP A N 1
ATOM 580 C CA . ASP A 1 85 ? 1.535 -6.894 -8.417 1.00 94.06 85 ASP A CA 1
ATOM 581 C C . ASP A 1 85 ? 2.961 -7.085 -8.945 1.00 94.06 85 ASP A C 1
ATOM 583 O O . ASP A 1 85 ? 3.178 -7.427 -10.103 1.00 94.06 85 ASP A O 1
ATOM 587 N N . CYS A 1 86 ? 3.956 -6.890 -8.083 1.00 95.38 86 CYS A N 1
ATOM 588 C CA . CYS A 1 86 ? 5.364 -7.006 -8.423 1.00 95.38 86 CYS A CA 1
ATOM 589 C C . CYS A 1 86 ? 5.888 -8.423 -8.181 1.00 95.38 86 CYS A C 1
ATOM 591 O O . CYS A 1 86 ? 5.372 -9.169 -7.343 1.00 95.38 86 CYS A O 1
ATOM 593 N N . ARG A 1 87 ? 7.007 -8.766 -8.829 1.00 95.31 87 ARG A N 1
ATOM 594 C CA . ARG A 1 87 ? 7.768 -9.987 -8.506 1.00 95.31 87 ARG A CA 1
ATOM 595 C C . ARG A 1 87 ? 8.162 -10.046 -7.032 1.00 95.31 87 ARG A C 1
ATOM 597 O O . ARG A 1 87 ? 8.357 -9.021 -6.381 1.00 95.31 87 ARG A O 1
ATOM 604 N N . ALA A 1 88 ? 8.331 -11.259 -6.510 1.00 92.31 88 ALA A N 1
ATOM 605 C CA . ALA A 1 88 ? 8.605 -11.503 -5.090 1.00 92.31 88 ALA A CA 1
ATOM 606 C C . ALA A 1 88 ? 9.882 -10.826 -4.543 1.00 92.31 88 ALA A C 1
ATOM 608 O O . ALA A 1 88 ? 9.969 -10.585 -3.341 1.00 92.31 88 ALA A O 1
ATOM 609 N N . ASP A 1 89 ? 10.863 -10.522 -5.397 1.00 94.00 89 ASP A N 1
ATOM 610 C CA . ASP A 1 89 ? 12.104 -9.805 -5.063 1.00 94.00 89 ASP A CA 1
ATOM 611 C C . ASP A 1 89 ? 12.005 -8.274 -5.229 1.00 94.00 89 ASP A C 1
ATOM 613 O O . ASP A 1 89 ? 13.000 -7.552 -5.100 1.00 94.00 89 ASP A O 1
ATOM 617 N N . GLN A 1 90 ? 10.797 -7.782 -5.504 1.00 96.62 90 GLN A N 1
ATOM 618 C CA . GLN A 1 90 ? 10.460 -6.382 -5.721 1.00 96.62 90 GLN A CA 1
ATOM 619 C C . GLN A 1 90 ? 9.374 -5.929 -4.746 1.00 96.62 90 GLN A C 1
ATOM 621 O O . GLN A 1 90 ? 8.624 -6.737 -4.184 1.00 96.62 90 GLN A O 1
ATOM 626 N N . ARG A 1 91 ? 9.265 -4.613 -4.588 1.00 95.69 91 ARG A N 1
ATOM 627 C CA . ARG A 1 91 ? 8.201 -3.939 -3.847 1.00 95.69 91 ARG A CA 1
ATOM 628 C C . ARG A 1 91 ? 7.589 -2.832 -4.698 1.00 95.69 91 ARG A C 1
ATOM 630 O O . ARG A 1 91 ? 8.263 -2.296 -5.576 1.00 95.69 91 ARG A O 1
ATOM 637 N N . CYS A 1 92 ? 6.332 -2.515 -4.441 1.00 95.94 92 CYS A N 1
ATOM 638 C CA . CYS A 1 92 ? 5.664 -1.387 -5.062 1.00 95.94 92 CYS A CA 1
ATOM 639 C C . CYS A 1 92 ? 6.063 -0.111 -4.316 1.00 95.94 92 CYS A C 1
ATOM 641 O O . CYS A 1 92 ? 5.785 0.007 -3.127 1.00 95.94 92 CYS A O 1
ATOM 643 N N . GLU A 1 93 ? 6.759 0.799 -4.994 1.00 94.69 93 GLU A N 1
ATOM 644 C CA . GLU A 1 93 ? 7.166 2.097 -4.450 1.00 94.69 93 GLU A CA 1
ATOM 645 C C . GLU A 1 93 ? 6.329 3.193 -5.086 1.00 94.69 93 GLU A C 1
ATOM 647 O O . GLU A 1 93 ? 6.278 3.292 -6.314 1.00 94.69 93 GLU A O 1
ATOM 652 N N . CYS A 1 94 ? 5.707 4.021 -4.253 1.00 90.81 94 CYS A N 1
ATOM 653 C CA . CYS A 1 94 ? 4.840 5.105 -4.684 1.00 90.81 94 CYS A CA 1
ATOM 654 C C . CYS A 1 94 ? 5.500 6.457 -4.439 1.00 90.81 94 CYS A C 1
ATOM 656 O O . CYS A 1 94 ? 5.960 6.761 -3.345 1.00 90.81 94 CYS A O 1
ATOM 658 N N . ASP A 1 95 ? 5.498 7.296 -5.465 1.00 88.50 95 ASP A N 1
ATOM 659 C CA . ASP A 1 95 ? 5.887 8.695 -5.371 1.00 88.50 95 ASP A CA 1
ATOM 660 C C . ASP A 1 95 ? 4.759 9.559 -5.938 1.00 88.50 95 ASP A C 1
ATOM 662 O O . ASP A 1 95 ? 4.243 9.302 -7.024 1.00 88.50 95 ASP A O 1
ATOM 666 N N . GLU A 1 96 ? 4.368 10.607 -5.214 1.00 86.56 96 GLU A N 1
ATOM 667 C CA . GLU A 1 96 ? 3.231 11.453 -5.603 1.00 86.56 96 GLU A CA 1
ATOM 668 C C . GLU A 1 96 ? 3.452 12.176 -6.943 1.00 86.56 96 GLU A C 1
ATOM 670 O O . GLU A 1 96 ? 2.486 12.565 -7.602 1.00 86.56 96 GLU A O 1
ATOM 675 N N . ALA A 1 97 ? 4.708 12.383 -7.358 1.00 89.88 97 ALA A N 1
ATOM 676 C CA . ALA A 1 97 ? 5.028 13.084 -8.596 1.00 89.88 97 ALA A CA 1
ATOM 677 C C . ALA A 1 97 ? 5.042 12.162 -9.822 1.00 89.88 97 ALA A C 1
ATOM 679 O O . ALA A 1 97 ? 4.753 12.621 -10.930 1.00 89.88 97 ALA A O 1
ATOM 680 N N . THR A 1 98 ? 5.401 10.891 -9.646 1.00 89.81 98 THR A N 1
ATOM 681 C CA . THR A 1 98 ? 5.638 9.954 -10.752 1.00 89.81 98 THR A CA 1
ATOM 682 C C . THR A 1 98 ? 4.665 8.780 -10.792 1.00 89.81 98 THR A C 1
ATOM 684 O O . THR A 1 98 ? 4.449 8.234 -11.872 1.00 89.81 98 THR A O 1
ATOM 687 N N . GLY A 1 99 ? 4.026 8.437 -9.674 1.00 90.56 99 GLY A N 1
ATOM 688 C CA . GLY A 1 99 ? 3.149 7.278 -9.528 1.00 90.56 99 GLY A CA 1
ATOM 689 C C . GLY A 1 99 ? 3.825 6.113 -8.802 1.00 90.56 99 GLY A C 1
ATOM 690 O O . GLY A 1 99 ? 4.876 6.266 -8.181 1.00 90.56 99 GLY A O 1
ATOM 691 N N . CYS A 1 100 ? 3.189 4.945 -8.868 1.00 93.38 100 CYS A N 1
ATOM 692 C CA . CYS A 1 100 ? 3.638 3.732 -8.192 1.00 93.38 100 CYS A CA 1
ATOM 693 C C . CYS A 1 100 ? 4.274 2.747 -9.175 1.00 93.38 100 CYS A C 1
ATOM 695 O O . CYS A 1 100 ? 3.651 2.393 -10.180 1.00 93.38 100 CYS A O 1
ATOM 697 N N . PHE A 1 101 ? 5.490 2.281 -8.874 1.00 95.50 101 PHE A N 1
ATOM 698 C CA . PHE A 1 101 ? 6.233 1.351 -9.726 1.00 95.50 101 PHE A CA 1
ATOM 699 C C . PHE A 1 101 ? 6.919 0.230 -8.946 1.00 95.50 101 PHE A C 1
ATOM 701 O O . PHE A 1 101 ? 7.369 0.404 -7.814 1.00 95.50 101 PHE A O 1
ATOM 708 N N . CYS A 1 102 ? 7.051 -0.930 -9.588 1.00 96.94 102 CYS A N 1
ATOM 709 C CA . CYS A 1 102 ? 7.794 -2.055 -9.044 1.00 96.94 102 CYS A CA 1
ATOM 710 C C . CYS A 1 102 ? 9.293 -1.752 -9.015 1.00 96.94 102 CYS A C 1
ATOM 712 O O . CYS A 1 102 ? 9.926 -1.576 -10.056 1.00 96.94 102 CYS A O 1
ATOM 714 N N . MET A 1 103 ? 9.878 -1.747 -7.824 1.00 96.00 103 MET A N 1
ATOM 715 C CA . MET A 1 103 ? 11.289 -1.458 -7.590 1.00 96.00 103 MET A CA 1
ATOM 716 C C . MET A 1 103 ? 11.954 -2.613 -6.849 1.00 96.00 103 MET A C 1
ATOM 718 O O . MET A 1 103 ? 11.349 -3.269 -6.000 1.00 96.00 103 MET A O 1
ATOM 722 N N . MET A 1 104 ? 13.234 -2.856 -7.131 1.00 96.56 104 MET A N 1
ATOM 723 C CA . MET A 1 104 ? 13.992 -3.889 -6.426 1.00 96.56 104 MET A CA 1
ATOM 724 C C . MET A 1 104 ? 14.075 -3.612 -4.919 1.00 96.56 104 MET A C 1
ATOM 726 O O . MET A 1 104 ? 14.450 -2.518 -4.484 1.00 96.56 104 MET A O 1
ATOM 730 N N . GLY A 1 105 ? 13.804 -4.645 -4.118 1.00 94.62 105 GLY A N 1
ATOM 731 C CA . GLY A 1 105 ? 14.132 -4.696 -2.695 1.00 94.62 105 GLY A CA 1
ATOM 732 C C . GLY A 1 105 ? 13.078 -5.378 -1.827 1.00 94.62 105 GLY A C 1
ATOM 733 O O . GLY A 1 105 ? 12.156 -6.023 -2.314 1.00 94.62 105 GLY A O 1
ATOM 734 N N . VAL A 1 106 ? 13.279 -5.285 -0.514 1.00 94.25 106 VAL A N 1
ATOM 735 C CA . VAL A 1 106 ? 12.551 -6.091 0.473 1.00 94.25 106 VAL A CA 1
ATOM 736 C C . VAL A 1 106 ? 11.201 -5.459 0.788 1.00 94.25 106 VAL A C 1
ATOM 738 O O . VAL A 1 106 ? 11.125 -4.258 1.025 1.00 94.25 106 VAL A O 1
ATOM 741 N N . ARG A 1 107 ? 10.151 -6.280 0.812 1.00 96.19 107 ARG A N 1
ATOM 742 C CA . ARG A 1 107 ? 8.805 -5.868 1.220 1.00 96.19 107 ARG A CA 1
ATOM 743 C C . ARG A 1 107 ? 8.706 -5.723 2.734 1.00 96.19 107 ARG A C 1
ATOM 745 O O . ARG A 1 107 ? 9.382 -6.437 3.479 1.00 96.19 107 ARG A O 1
ATOM 752 N N . GLY A 1 108 ? 7.788 -4.869 3.164 1.00 96.69 108 GLY A N 1
ATOM 753 C CA . GLY A 1 108 ? 7.325 -4.834 4.540 1.00 96.69 108 GLY A CA 1
ATOM 754 C C . GLY A 1 108 ? 6.705 -6.156 4.990 1.00 96.69 108 GLY A C 1
ATOM 755 O O . GLY A 1 108 ? 6.473 -7.078 4.204 1.00 96.69 108 GLY A O 1
ATOM 756 N N . THR A 1 109 ? 6.433 -6.250 6.288 1.00 97.50 109 THR A N 1
ATOM 757 C CA . THR A 1 109 ? 5.831 -7.452 6.900 1.00 97.50 109 THR A CA 1
ATOM 758 C C . THR A 1 109 ? 4.598 -7.146 7.741 1.00 97.50 109 THR A C 1
ATOM 760 O O . THR A 1 109 ? 3.965 -8.079 8.233 1.00 97.50 109 THR A O 1
ATOM 763 N N . GLY A 1 110 ? 4.243 -5.865 7.883 1.00 98.06 110 GLY A N 1
ATOM 764 C CA . GLY A 1 110 ? 3.108 -5.429 8.681 1.00 98.06 110 GLY A CA 1
ATOM 765 C C . GLY A 1 110 ? 1.782 -5.984 8.165 1.00 98.06 110 GLY A C 1
ATOM 766 O O . GLY A 1 110 ? 1.523 -5.997 6.957 1.00 98.06 110 GLY A O 1
ATOM 767 N N . GLN A 1 111 ? 0.962 -6.447 9.104 1.00 98.25 111 GLN A N 1
ATOM 768 C CA . GLN A 1 111 ? -0.330 -7.083 8.890 1.00 98.25 111 GLN A CA 1
ATOM 769 C C . GLN A 1 111 ? -1.477 -6.070 8.891 1.00 98.25 111 GLN A C 1
ATOM 771 O O . GLN A 1 111 ? -1.513 -5.141 9.706 1.00 98.25 111 GLN A O 1
ATOM 776 N N . VAL A 1 112 ? -2.452 -6.309 8.010 1.00 98.00 112 VAL A N 1
ATOM 777 C CA . VAL A 1 112 ? -3.631 -5.457 7.821 1.00 98.00 112 VAL A CA 1
ATOM 778 C C . VAL A 1 112 ? -4.372 -5.180 9.129 1.00 98.00 112 VAL A C 1
ATOM 780 O O . VAL A 1 112 ? -4.754 -6.092 9.859 1.00 98.00 112 VAL A O 1
ATOM 783 N N . GLY A 1 113 ? -4.541 -3.898 9.446 1.00 96.94 113 GLY A N 1
ATOM 784 C CA . GLY A 1 113 ? -5.257 -3.374 10.605 1.00 96.94 113 GLY A CA 1
ATOM 785 C C . GLY A 1 113 ? -4.710 -3.781 11.977 1.00 96.94 113 GLY A C 1
ATOM 786 O O . GLY A 1 113 ? -5.303 -3.412 12.993 1.00 96.94 113 GLY A O 1
ATOM 787 N N . VAL A 1 114 ? -3.594 -4.510 12.031 1.00 97.81 114 VAL A N 1
ATOM 788 C CA . VAL A 1 114 ? -2.945 -4.961 13.269 1.00 97.81 114 VAL A CA 1
ATOM 789 C C . VAL A 1 114 ? -1.695 -4.135 13.525 1.00 97.81 114 VAL A C 1
ATOM 791 O O . VAL A 1 114 ? -1.569 -3.518 14.585 1.00 97.81 114 VAL A O 1
ATOM 794 N N . ASP A 1 115 ? -0.794 -4.092 12.546 1.00 98.31 115 ASP A N 1
ATOM 795 C CA . ASP A 1 115 ? 0.497 -3.443 12.709 1.00 98.31 115 ASP A CA 1
ATOM 796 C C . ASP A 1 115 ? 0.424 -1.965 12.339 1.00 98.31 115 ASP A C 1
ATOM 798 O O . ASP A 1 115 ? -0.206 -1.563 11.357 1.00 98.31 115 ASP A O 1
ATOM 802 N N . ARG A 1 116 ? 1.088 -1.146 13.155 1.00 98.12 116 ARG A N 1
ATOM 803 C CA . ARG A 1 116 ? 1.285 0.274 12.871 1.00 98.12 116 ARG A CA 1
ATOM 804 C C . ARG A 1 116 ? 2.387 0.442 11.835 1.00 98.12 116 ARG A C 1
ATOM 806 O O . ARG A 1 116 ? 3.361 -0.304 11.858 1.00 98.12 116 ARG A O 1
ATOM 813 N N . CYS A 1 117 ? 2.260 1.472 11.015 1.00 98.25 117 CYS A N 1
ATOM 814 C CA . CYS A 1 117 ? 3.251 1.842 10.012 1.00 98.25 117 CYS A CA 1
ATOM 815 C C . CYS A 1 117 ? 3.631 3.315 10.145 1.00 98.25 117 CYS A C 1
ATOM 817 O O . CYS A 1 117 ? 2.858 4.133 10.656 1.00 98.25 117 CYS A O 1
ATOM 819 N N . VAL A 1 118 ? 4.852 3.628 9.728 1.00 97.25 118 VAL A N 1
ATOM 820 C CA . VAL A 1 118 ? 5.339 4.993 9.523 1.00 97.25 118 VAL A CA 1
ATOM 821 C C . VAL A 1 118 ? 5.140 5.389 8.065 1.00 97.25 118 VAL A C 1
ATOM 823 O O . VAL A 1 118 ? 4.705 6.508 7.801 1.00 97.25 118 VAL A O 1
ATOM 826 N N . ASP A 1 119 ? 5.412 4.461 7.151 1.00 95.00 119 ASP A N 1
ATOM 827 C CA . ASP A 1 119 ? 5.228 4.611 5.711 1.00 95.00 119 ASP A CA 1
ATOM 828 C C . ASP A 1 119 ? 4.811 3.276 5.066 1.00 95.00 119 ASP A C 1
ATOM 830 O O . ASP A 1 119 ? 4.723 2.235 5.728 1.00 95.00 119 ASP A O 1
ATOM 834 N N . GLU A 1 120 ? 4.496 3.305 3.772 1.00 94.50 120 GLU A N 1
ATOM 835 C CA . GLU A 1 120 ? 4.103 2.130 2.991 1.00 94.50 120 GLU A CA 1
ATOM 836 C C . GLU A 1 120 ? 5.099 0.962 3.052 1.00 94.50 120 GLU A C 1
ATOM 838 O O . GLU A 1 120 ? 4.672 -0.196 2.998 1.00 94.50 120 GLU A O 1
ATOM 843 N N . ASN A 1 121 ? 6.401 1.212 3.222 1.00 95.44 121 ASN A N 1
ATOM 844 C CA . ASN A 1 121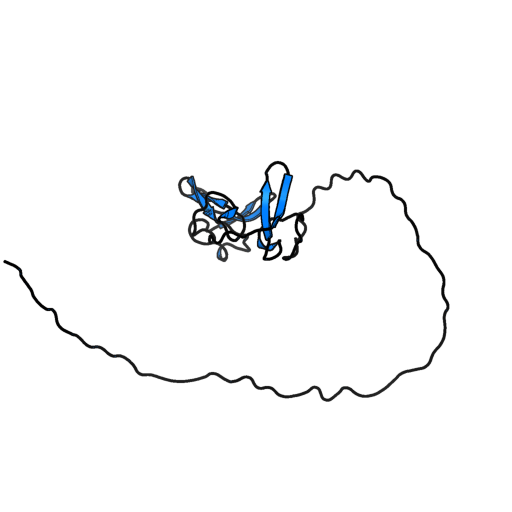 ? 7.420 0.162 3.172 1.00 95.44 121 ASN A CA 1
ATOM 845 C C . ASN A 1 121 ? 7.399 -0.764 4.397 1.00 95.44 121 ASN A C 1
ATOM 847 O O . ASN A 1 121 ? 7.959 -1.862 4.342 1.00 95.44 121 ASN A O 1
ATOM 851 N N . ASP A 1 122 ? 6.715 -0.383 5.477 1.00 97.69 122 ASP A N 1
ATOM 852 C CA . ASP A 1 122 ? 6.517 -1.242 6.649 1.00 97.69 122 ASP A CA 1
ATOM 853 C C . ASP A 1 122 ? 5.531 -2.394 6.375 1.00 97.69 122 ASP A C 1
ATOM 855 O O . ASP A 1 122 ? 5.592 -3.458 7.007 1.00 97.69 122 ASP A O 1
ATOM 859 N N . CYS A 1 123 ? 4.631 -2.215 5.408 1.00 98.12 123 CYS A N 1
ATOM 860 C CA . CYS A 1 123 ? 3.463 -3.064 5.212 1.00 98.12 123 CYS A CA 1
ATOM 861 C C . CYS A 1 123 ? 3.682 -4.146 4.157 1.00 98.12 123 CYS A C 1
ATOM 863 O O . CYS A 1 123 ? 4.283 -3.913 3.107 1.00 98.12 123 CYS A O 1
ATOM 865 N N . ALA A 1 124 ? 3.129 -5.340 4.396 1.00 97.31 124 ALA A N 1
ATOM 866 C CA . ALA A 1 124 ? 3.216 -6.445 3.439 1.00 97.31 124 ALA A CA 1
ATOM 867 C C . ALA A 1 124 ? 2.626 -6.082 2.062 1.00 97.31 124 ALA A C 1
ATOM 869 O O . ALA A 1 124 ? 3.134 -6.524 1.030 1.00 97.31 124 ALA A O 1
ATOM 870 N N . SER A 1 125 ? 1.608 -5.224 2.046 1.00 96.25 125 SER A N 1
ATOM 871 C CA . SER A 1 125 ? 0.883 -4.743 0.868 1.00 96.25 125 SER A CA 1
ATOM 872 C C . SER A 1 125 ? 1.504 -3.526 0.167 1.00 96.25 125 SER A C 1
ATOM 874 O O . SER A 1 125 ? 1.134 -3.278 -0.976 1.00 96.25 125 SER A O 1
ATOM 876 N N . ALA A 1 126 ? 2.439 -2.809 0.808 1.00 96.38 126 ALA A N 1
ATOM 877 C CA . ALA A 1 126 ? 2.854 -1.438 0.466 1.00 96.38 126 ALA A CA 1
ATOM 878 C C . ALA A 1 126 ? 1.781 -0.353 0.693 1.00 96.38 126 ALA A C 1
ATOM 880 O O . ALA A 1 126 ? 1.754 0.654 -0.007 1.00 96.38 126 ALA A O 1
ATOM 881 N N . LEU A 1 127 ? 0.877 -0.538 1.663 1.00 95.81 127 LEU A N 1
ATOM 882 C CA . LEU A 1 127 ? -0.163 0.449 1.953 1.00 95.81 127 LEU A CA 1
ATOM 883 C C . LEU A 1 127 ? -0.251 0.788 3.445 1.00 95.81 127 LEU A C 1
ATOM 885 O O . LEU A 1 127 ? -0.587 -0.066 4.267 1.00 95.81 127 LEU A O 1
ATOM 889 N N . CYS A 1 128 ? -0.023 2.061 3.773 1.00 97.12 128 CYS A N 1
ATOM 890 C CA . CYS A 1 128 ? -0.120 2.616 5.121 1.00 97.12 128 CYS A CA 1
ATOM 891 C C . CYS A 1 128 ? -1.239 3.669 5.182 1.00 97.12 128 CYS A C 1
ATOM 893 O O . CYS A 1 128 ? -1.169 4.694 4.507 1.00 97.12 128 CYS A O 1
ATOM 895 N N . VAL A 1 129 ? -2.296 3.430 5.968 1.00 96.25 129 VAL A N 1
ATOM 896 C CA . VAL A 1 129 ? -3.486 4.306 5.990 1.00 96.25 129 VAL A CA 1
ATOM 897 C C . VAL A 1 129 ? -3.833 4.798 7.385 1.00 96.25 129 VAL A C 1
ATOM 899 O O . VAL A 1 129 ? -3.502 4.186 8.401 1.00 96.25 129 VAL A O 1
ATOM 902 N N . GLY A 1 130 ? -4.550 5.920 7.429 1.00 95.69 130 GLY A N 1
ATOM 903 C CA . GLY A 1 130 ? -5.022 6.515 8.672 1.00 95.69 130 GLY A CA 1
ATOM 904 C C . GLY A 1 130 ? -6.044 5.633 9.392 1.00 95.69 130 GLY A C 1
ATOM 905 O O . GLY A 1 130 ? -7.104 5.303 8.858 1.00 95.69 130 GLY A O 1
ATOM 906 N N . GLY A 1 131 ? -5.748 5.316 10.647 1.00 93.81 131 GLY A N 1
ATOM 907 C CA . GLY A 1 131 ? -6.607 4.588 11.567 1.00 93.81 131 GLY A CA 1
ATOM 908 C C . GLY A 1 131 ? -7.314 5.482 12.597 1.00 93.81 131 GLY A C 1
ATOM 909 O O . GLY A 1 131 ? -7.410 6.713 12.457 1.00 93.81 131 GLY A O 1
ATOM 910 N N . PRO A 1 132 ? -7.878 4.869 13.648 1.00 90.56 132 PRO A N 1
ATOM 911 C CA . PRO A 1 132 ? -8.437 5.581 14.792 1.00 90.56 132 PRO A CA 1
ATOM 912 C C . PRO A 1 132 ? -7.370 6.393 15.542 1.00 90.56 132 PRO A C 1
ATOM 914 O O . PRO A 1 132 ? -6.205 6.012 15.604 1.00 90.56 132 PRO A O 1
ATOM 917 N N . GLY A 1 133 ? -7.765 7.524 16.134 1.00 89.25 133 GLY A N 1
ATOM 918 C CA . GLY A 1 133 ? -6.884 8.305 17.016 1.00 89.25 133 GLY A CA 1
ATOM 919 C C . GLY A 1 133 ? -5.732 9.056 16.333 1.00 89.25 133 GLY A C 1
ATOM 920 O O . GLY A 1 133 ? -4.918 9.648 17.033 1.00 89.25 133 GLY A O 1
ATOM 921 N N . GLY A 1 134 ? -5.676 9.074 14.996 1.00 89.62 134 GLY A N 1
ATOM 922 C CA . GLY A 1 134 ? -4.600 9.726 14.237 1.00 89.62 134 GLY A CA 1
AT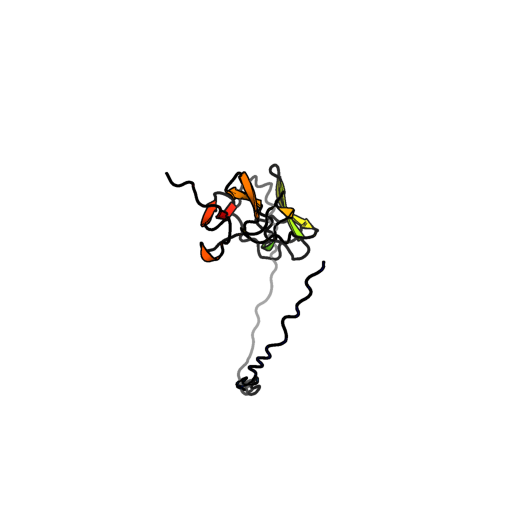OM 923 C C . GLY A 1 134 ? -3.355 8.857 14.040 1.00 89.62 134 GLY A C 1
ATOM 924 O O . GLY A 1 134 ? -2.364 9.341 13.501 1.00 89.62 134 GLY A O 1
ATOM 925 N N . ASP A 1 135 ? -3.409 7.593 14.458 1.00 95.94 135 ASP A N 1
ATOM 926 C CA . ASP A 1 135 ? -2.376 6.602 14.168 1.00 95.94 135 ASP A CA 1
ATOM 927 C C . ASP A 1 135 ? -2.522 6.059 12.738 1.00 95.94 135 ASP A C 1
ATOM 929 O O . ASP A 1 135 ? -3.606 6.123 12.157 1.00 95.94 135 ASP A O 1
ATOM 933 N N . PHE A 1 136 ? -1.451 5.482 12.193 1.00 97.94 136 PHE A N 1
ATOM 934 C CA . PHE A 1 136 ? -1.446 4.813 10.892 1.00 97.94 136 PHE A CA 1
ATOM 935 C C . PHE A 1 136 ? -1.239 3.310 11.060 1.00 97.94 136 PHE A C 1
ATOM 937 O O . PHE A 1 136 ? -0.465 2.879 11.921 1.00 97.94 136 PHE A O 1
ATOM 944 N N . TYR A 1 137 ? -1.950 2.530 10.251 1.00 98.50 137 TYR A N 1
ATOM 945 C CA . TYR A 1 137 ? -1.916 1.071 10.261 1.00 98.50 137 TYR A CA 1
ATOM 946 C C . TYR A 1 137 ? -1.744 0.537 8.848 1.00 98.50 137 TYR A C 1
ATOM 948 O O . TYR A 1 137 ? -2.216 1.141 7.880 1.00 98.50 137 TYR A O 1
ATOM 956 N N . CYS A 1 138 ? -1.094 -0.618 8.748 1.00 98.50 138 CYS A N 1
ATOM 957 C CA . CYS A 1 138 ? -0.995 -1.321 7.485 1.00 98.50 138 CYS A CA 1
ATOM 958 C C . CYS A 1 138 ? -2.385 -1.688 6.985 1.00 98.50 138 CYS A C 1
ATOM 960 O O . CYS A 1 138 ? -3.197 -2.216 7.737 1.00 98.50 138 CYS A O 1
ATOM 962 N N . SER A 1 139 ? -2.661 -1.399 5.721 1.00 97.81 139 SER A N 1
ATOM 963 C CA . SER A 1 139 ? -3.889 -1.781 5.029 1.00 97.81 139 SER A CA 1
ATOM 964 C C . SER A 1 139 ? -3.586 -2.862 4.003 1.00 97.81 139 SER A C 1
ATOM 966 O O . SER A 1 139 ? -2.430 -3.162 3.732 1.00 97.81 139 SER A O 1
ATOM 968 N N . ASP A 1 140 ? -4.613 -3.442 3.409 1.00 97.12 140 ASP A N 1
ATOM 969 C CA . ASP A 1 140 ? -4.486 -4.334 2.267 1.00 97.12 140 ASP A CA 1
ATOM 970 C C . ASP A 1 140 ? -5.676 -4.119 1.323 1.00 97.12 140 ASP A C 1
ATOM 972 O O . ASP A 1 140 ? -6.629 -3.411 1.671 1.00 97.12 140 ASP A O 1
ATOM 976 N N . GLU A 1 141 ? -5.596 -4.691 0.125 1.00 95.62 141 GLU A N 1
ATOM 977 C CA . GLU A 1 141 ? -6.749 -4.829 -0.756 1.00 95.62 141 GLU A CA 1
ATOM 978 C C . GLU A 1 141 ? -7.790 -5.742 -0.100 1.00 95.62 141 GLU A C 1
ATOM 980 O O . GLU A 1 141 ? -7.455 -6.627 0.691 1.00 95.62 141 GLU A O 1
ATOM 985 N N . CYS A 1 142 ? -9.057 -5.553 -0.446 1.00 97.00 142 CYS A N 1
ATOM 986 C CA . CYS A 1 142 ? -10.127 -6.369 0.109 1.00 97.00 142 CYS A CA 1
ATOM 987 C C . CYS A 1 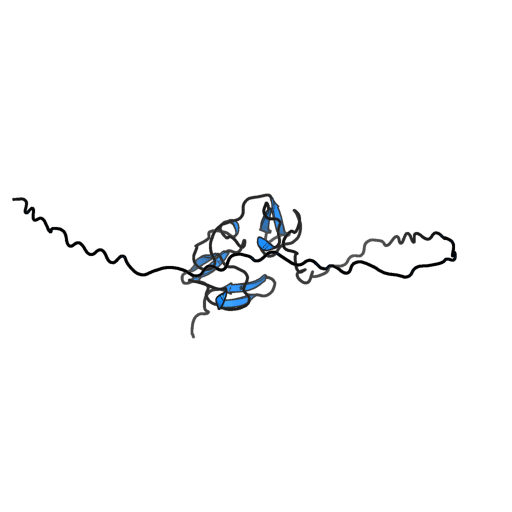142 ? -11.218 -6.673 -0.914 1.00 97.00 142 CYS A C 1
ATOM 989 O O . CYS A 1 142 ? -11.552 -5.875 -1.802 1.00 97.00 142 CYS A O 1
ATOM 991 N N . VAL A 1 143 ? -11.813 -7.853 -0.759 1.00 96.62 143 VAL A N 1
ATOM 992 C CA . VAL A 1 143 ? -13.029 -8.248 -1.454 1.00 96.62 143 VAL A CA 1
ATOM 993 C C . VAL A 1 143 ? -14.255 -7.862 -0.642 1.00 96.62 143 VAL A C 1
ATOM 995 O O . VAL A 1 143 ? -15.233 -7.358 -1.199 1.00 96.62 143 VAL A O 1
ATOM 998 N N . ASP A 1 144 ? -14.205 -8.064 0.665 1.00 96.44 144 ASP A N 1
ATOM 999 C CA . ASP A 1 144 ? -15.237 -7.638 1.594 1.00 96.44 144 ASP A CA 1
ATOM 1000 C C . ASP A 1 144 ? -14.656 -7.393 2.993 1.00 96.44 144 ASP A C 1
ATOM 1002 O O . ASP A 1 144 ? -13.448 -7.442 3.213 1.00 96.44 144 ASP A O 1
ATOM 1006 N N . ALA A 1 145 ? -15.519 -7.051 3.951 1.00 96.19 145 ALA A N 1
ATOM 1007 C CA . ALA A 1 145 ? -15.091 -6.707 5.304 1.00 96.19 145 ALA A CA 1
ATOM 1008 C C . ALA A 1 145 ? -14.415 -7.872 6.056 1.00 96.19 145 ALA A C 1
ATOM 1010 O O . ALA A 1 145 ? -13.777 -7.628 7.074 1.00 96.19 145 ALA A O 1
ATOM 1011 N N . SER A 1 146 ? -14.544 -9.122 5.595 1.00 97.25 146 SER A N 1
ATOM 1012 C CA . SER A 1 146 ? -13.891 -10.272 6.232 1.00 97.25 146 SER A CA 1
ATOM 1013 C C . SER A 1 146 ? -12.398 -10.389 5.914 1.00 97.25 146 SER A C 1
ATOM 1015 O O . SER A 1 146 ? -11.675 -11.012 6.691 1.00 97.25 146 SER A O 1
ATOM 1017 N N . ASP A 1 147 ? -11.927 -9.739 4.846 1.00 97.38 147 ASP A N 1
ATOM 1018 C CA . ASP A 1 147 ? -10.494 -9.604 4.536 1.00 97.38 147 ASP A CA 1
ATOM 1019 C C . ASP A 1 147 ? -9.805 -8.563 5.434 1.00 97.38 147 ASP A C 1
ATOM 1021 O O . ASP A 1 147 ? -8.579 -8.484 5.517 1.00 97.38 147 ASP A O 1
ATOM 1025 N N . CYS A 1 148 ? -10.612 -7.756 6.118 1.00 97.94 148 CYS A N 1
ATOM 1026 C CA . CYS A 1 148 ? -10.184 -6.649 6.943 1.00 97.94 148 CYS A CA 1
ATOM 1027 C C . CYS A 1 148 ? -10.154 -7.032 8.426 1.00 97.94 148 CYS A C 1
ATOM 1029 O O . CYS A 1 148 ? -10.964 -7.820 8.915 1.00 97.94 148 CYS A O 1
ATOM 1031 N N . ALA A 1 149 ? -9.206 -6.465 9.171 1.00 96.06 149 ALA A N 1
ATOM 1032 C CA . ALA A 1 149 ? -8.962 -6.847 10.557 1.00 96.06 149 ALA A CA 1
ATOM 1033 C C . ALA A 1 149 ? -8.655 -5.644 11.454 1.00 96.06 149 ALA A C 1
ATOM 1035 O O . ALA A 1 149 ? -8.362 -4.540 10.997 1.00 96.06 149 ALA A O 1
ATOM 1036 N N . GLY A 1 150 ? -8.721 -5.879 12.766 1.00 96.31 150 GLY A N 1
ATOM 1037 C CA . GLY A 1 150 ? -8.252 -4.949 13.791 1.00 96.31 150 GLY A CA 1
ATOM 1038 C C . GLY A 1 150 ? -8.827 -3.536 13.662 1.00 96.31 150 GLY A C 1
ATOM 1039 O O . GLY A 1 150 ? -10.038 -3.334 13.716 1.00 96.31 150 GLY A O 1
ATOM 1040 N N . MET A 1 151 ? -7.935 -2.554 13.537 1.00 97.25 151 MET A N 1
ATOM 1041 C CA . MET A 1 151 ? -8.251 -1.124 13.503 1.00 97.25 151 MET A CA 1
ATOM 1042 C C . MET A 1 151 ? -8.817 -0.638 12.162 1.00 97.25 151 MET A C 1
ATOM 1044 O O . MET A 1 151 ? -9.267 0.508 12.079 1.00 97.25 151 MET A O 1
ATOM 1048 N N . LEU A 1 152 ? -8.807 -1.484 11.128 1.00 97.56 152 LEU A N 1
ATOM 1049 C CA . LEU A 1 152 ? -9.275 -1.163 9.780 1.00 97.56 152 LEU A CA 1
ATOM 1050 C C . LEU A 1 152 ? -10.325 -2.188 9.314 1.00 97.56 152 LEU A C 1
ATOM 1052 O O . LEU A 1 152 ? -10.026 -2.968 8.421 1.00 97.56 152 LEU A O 1
ATOM 1056 N N . PRO A 1 153 ? -11.530 -2.251 9.913 1.00 97.12 153 PRO A N 1
ATOM 1057 C CA . PRO A 1 153 ? -12.470 -3.352 9.683 1.00 97.12 153 PRO A CA 1
ATOM 1058 C C . PRO A 1 153 ? -13.372 -3.189 8.444 1.00 97.12 153 PRO A C 1
ATOM 1060 O O . PRO A 1 153 ? -14.198 -4.060 8.182 1.00 97.12 153 PRO A O 1
ATOM 1063 N N . GLN A 1 154 ? -13.287 -2.082 7.700 1.00 96.88 154 GLN A N 1
ATOM 1064 C CA . GLN A 1 154 ? -14.210 -1.788 6.599 1.00 96.88 154 GLN A CA 1
ATOM 1065 C C . GLN A 1 154 ? -13.526 -1.949 5.246 1.00 96.88 154 GLN A C 1
ATOM 1067 O O . GLN A 1 154 ? -12.505 -1.319 5.004 1.00 96.88 154 GLN A O 1
ATOM 1072 N N . CYS A 1 155 ? -14.131 -2.703 4.329 1.00 97.75 155 CYS A N 1
ATOM 1073 C CA . CYS A 1 155 ? -13.672 -2.7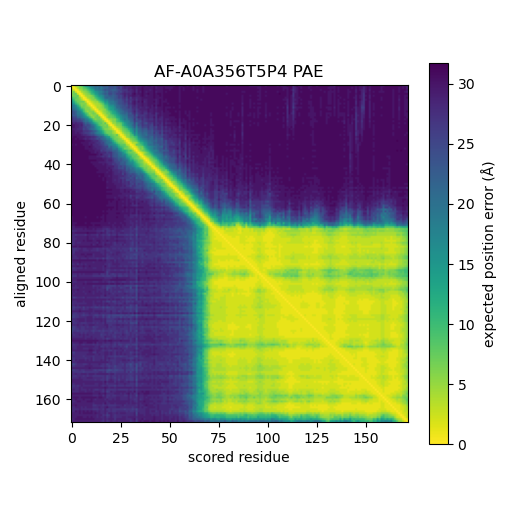64 2.944 1.00 97.75 155 CYS A CA 1
ATOM 1074 C C . CYS A 1 155 ? -14.353 -1.676 2.109 1.00 97.75 155 CYS A C 1
ATOM 1076 O O . CYS A 1 155 ? -15.561 -1.747 1.867 1.00 97.75 155 CYS A O 1
ATOM 1078 N N . THR A 1 156 ? -13.599 -0.662 1.685 1.00 96.50 156 THR A N 1
ATOM 1079 C CA . THR A 1 156 ? -14.144 0.517 0.992 1.00 96.50 156 THR A CA 1
ATOM 1080 C C . THR A 1 156 ? -13.436 0.757 -0.329 1.00 96.50 156 THR A C 1
ATOM 1082 O O . THR A 1 156 ? -12.216 0.663 -0.400 1.00 96.50 156 THR A O 1
ATOM 1085 N N . ASP A 1 157 ? -14.206 1.106 -1.360 1.00 95.12 157 ASP A N 1
ATOM 1086 C 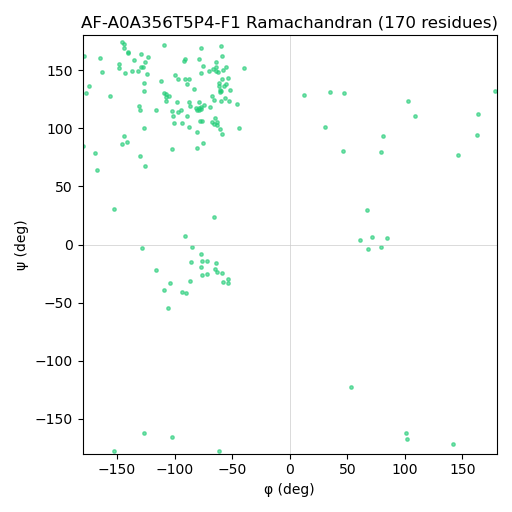CA . ASP A 1 157 ? -13.675 1.548 -2.649 1.00 95.12 157 ASP A CA 1
ATOM 1087 C C . ASP A 1 157 ? -13.221 3.007 -2.580 1.00 95.12 157 ASP A C 1
ATOM 1089 O O . ASP A 1 157 ? -14.024 3.914 -2.339 1.00 95.12 157 ASP A O 1
ATOM 1093 N N . ILE A 1 158 ? -11.924 3.226 -2.765 1.00 89.44 158 ILE A N 1
ATOM 1094 C CA . ILE A 1 158 ? -11.302 4.543 -2.784 1.00 89.44 158 ILE A CA 1
ATOM 1095 C C . ILE A 1 158 ? -10.925 4.859 -4.226 1.00 89.44 158 ILE A C 1
ATOM 1097 O O . ILE A 1 158 ? -10.174 4.122 -4.866 1.00 89.44 158 ILE A O 1
ATOM 1101 N N . ALA A 1 159 ? -11.436 5.980 -4.737 1.00 87.25 159 ALA A N 1
ATOM 1102 C CA . ALA A 1 159 ? -11.170 6.406 -6.104 1.00 87.25 159 ALA A CA 1
ATOM 1103 C C . ALA A 1 159 ? -9.659 6.420 -6.392 1.00 87.25 159 ALA A C 1
ATOM 1105 O O . ALA A 1 159 ? -8.884 6.962 -5.606 1.00 87.25 159 ALA A O 1
ATOM 1106 N N . PHE A 1 160 ? -9.273 5.838 -7.530 1.00 79.12 160 PHE A N 1
ATOM 1107 C CA . PHE A 1 160 ? -7.890 5.723 -8.015 1.00 79.12 160 PHE A CA 1
ATOM 1108 C C . PHE A 1 160 ? -6.954 4.796 -7.216 1.00 79.12 160 PHE A C 1
ATOM 1110 O O . PHE A 1 160 ? -5.837 4.573 -7.667 1.00 79.12 160 PHE A O 1
ATOM 1117 N N . VAL A 1 161 ? -7.397 4.215 -6.094 1.00 85.31 161 VAL A N 1
ATOM 1118 C CA . VAL A 1 161 ? -6.641 3.197 -5.330 1.00 85.31 161 VAL A CA 1
ATOM 1119 C C . VAL A 1 161 ? -7.285 1.814 -5.469 1.00 85.31 161 VAL A C 1
ATOM 1121 O O . VAL A 1 161 ? -6.593 0.810 -5.603 1.00 85.31 161 VAL A O 1
ATOM 1124 N N . GLY A 1 162 ? -8.617 1.758 -5.468 1.00 89.31 162 GLY A N 1
ATOM 1125 C CA . GLY A 1 162 ? -9.397 0.525 -5.441 1.00 89.31 162 GLY A CA 1
ATOM 1126 C C . GLY A 1 162 ? -9.940 0.216 -4.047 1.00 89.31 162 GLY A C 1
ATOM 1127 O O . GLY A 1 162 ? -10.026 1.089 -3.178 1.00 89.31 162 GLY A O 1
ATOM 1128 N N . ARG A 1 163 ? -10.335 -1.042 -3.832 1.00 95.75 163 ARG A N 1
ATOM 1129 C CA . ARG A 1 163 ? -10.950 -1.473 -2.572 1.00 95.75 163 ARG A CA 1
ATOM 1130 C C . ARG A 1 163 ? -9.913 -1.869 -1.541 1.00 95.75 163 ARG A C 1
ATOM 1132 O O . ARG A 1 163 ? -9.176 -2.827 -1.757 1.00 95.75 163 ARG A O 1
ATOM 1139 N N . ILE A 1 164 ? -9.907 -1.159 -0.418 1.00 97.19 164 ILE A N 1
ATOM 1140 C CA . ILE A 1 164 ? -8.927 -1.332 0.653 1.00 97.19 164 ILE A CA 1
ATOM 1141 C C . ILE A 1 164 ? -9.577 -1.351 2.038 1.00 97.19 164 ILE A C 1
ATOM 1143 O O . ILE A 1 164 ? -10.684 -0.835 2.237 1.00 97.19 164 ILE A O 1
ATOM 1147 N N . CYS A 1 165 ? -8.867 -1.932 3.003 1.00 98.06 165 CYS A N 1
ATOM 1148 C CA . CYS A 1 165 ? -9.273 -1.939 4.402 1.00 98.06 165 CYS A CA 1
ATOM 1149 C C . CYS A 1 165 ? -9.056 -0.576 5.069 1.00 98.06 165 CYS A C 1
ATOM 1151 O O . CYS A 1 165 ? -7.945 -0.069 5.181 1.00 98.06 165 CYS A O 1
ATOM 1153 N N . VAL A 1 166 ? -10.128 0.022 5.573 1.00 97.38 166 VAL A N 1
ATOM 1154 C CA . VAL A 1 166 ? -10.111 1.335 6.220 1.00 97.38 166 VAL A CA 1
ATOM 1155 C C . VAL A 1 166 ? -10.794 1.286 7.579 1.00 97.38 166 VAL A C 1
ATOM 1157 O O . VAL A 1 166 ? -11.525 0.353 7.921 1.00 97.38 166 VAL A O 1
ATOM 1160 N N . ARG A 1 167 ? -10.547 2.318 8.385 1.00 96.50 167 ARG A N 1
ATOM 1161 C CA . ARG A 1 167 ? -11.250 2.519 9.655 1.00 96.50 167 ARG A CA 1
ATOM 1162 C C . ARG A 1 167 ? -12.745 2.754 9.432 1.00 96.50 167 ARG A C 1
ATOM 1164 O O . ARG A 1 167 ? -13.156 3.266 8.391 1.00 96.50 167 ARG A O 1
ATOM 1171 N N . GLU A 1 168 ? -13.542 2.484 10.460 1.00 91.81 168 GLU A N 1
ATOM 1172 C CA . GLU A 1 168 ? -14.943 2.906 10.466 1.00 91.81 168 GLU A CA 1
ATOM 1173 C C . GLU A 1 168 ? -15.072 4.435 10.388 1.00 91.81 168 GLU A C 1
ATOM 1175 O O . GLU A 1 168 ? -14.304 5.161 11.036 1.00 91.81 168 GLU A O 1
ATOM 1180 N N . PRO A 1 169 ? -16.038 4.949 9.605 1.00 83.69 169 PRO A N 1
ATOM 1181 C CA . PRO A 1 169 ? -16.373 6.361 9.639 1.00 83.69 169 PRO A CA 1
ATOM 1182 C C . PRO A 1 169 ? -16.922 6.737 11.025 1.00 83.69 169 PRO A C 1
ATOM 1184 O O . PRO A 1 169 ? -17.549 5.908 11.690 1.00 83.69 169 PRO A O 1
ATOM 1187 N N . PRO A 1 170 ? -16.706 7.982 11.484 1.00 79.69 170 PRO A N 1
ATOM 1188 C CA . PRO A 1 170 ? -17.283 8.438 12.740 1.00 79.69 170 PRO A CA 1
ATOM 1189 C C . PRO A 1 170 ? -18.814 8.352 12.670 1.00 79.69 170 PRO A C 1
ATOM 1191 O O . PRO A 1 170 ? -19.417 8.804 11.699 1.00 79.69 170 PRO A O 1
ATOM 1194 N N . SER A 1 171 ? -19.437 7.773 13.696 1.00 76.38 171 SER A N 1
ATOM 1195 C CA . SER A 1 171 ? -20.893 7.771 13.847 1.00 76.38 171 SER A CA 1
ATOM 1196 C C . SER A 1 171 ? -21.390 9.194 14.111 1.00 76.38 171 SER A C 1
ATOM 1198 O O . SER A 1 171 ? -20.869 9.845 15.022 1.00 76.38 171 SER A O 1
ATOM 1200 N N . GLU A 1 172 ? -22.371 9.655 13.332 1.00 63.09 172 GLU A N 1
ATOM 1201 C CA . GLU A 1 172 ? -23.045 10.951 13.526 1.00 63.09 172 GLU A CA 1
ATOM 1202 C C . GLU A 1 172 ? -23.880 11.022 14.814 1.00 63.09 172 GLU A C 1
ATOM 1204 O O . GLU A 1 172 ? -24.456 9.984 15.222 1.00 63.09 172 GLU A O 1
#

Mean predicted aligned error: 18.36 Å

Foldseek 3Di:
DDDDDDDDDDDDDDDDDDDDDDDDDDDDDDPPDPDDDDDDDDDDDDDDDDDPPDDDDDPPDPDPPPPPPLPQDDDFFDADLWQSSHHQQWGWDQDPVPGTTTH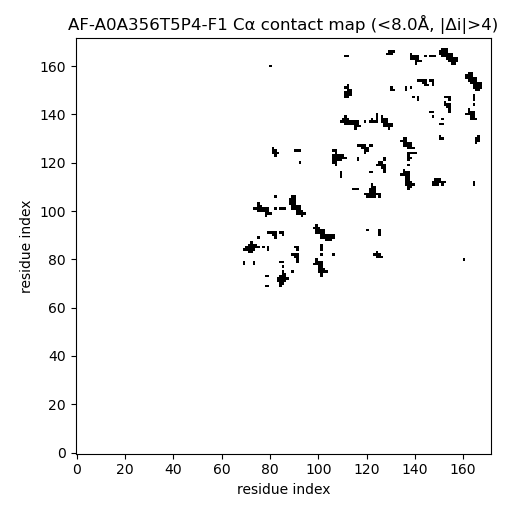GHDAADFDAQPDFDPALRNENTSDWDAFPPRTIGHKHADPAQVSHDHRFRGFDQDPPNGTMGHHDDDDD

Solvent-accessible surface area (backbone atoms only — not comparable to full-atom values): 11128 Å² total; per-residue (Å²): 138,86,90,85,79,92,82,79,89,83,89,77,88,85,85,89,84,78,89,84,90,79,84,76,87,85,84,80,83,80,88,87,77,89,78,89,85,92,84,88,83,88,82,92,85,82,88,87,89,82,84,82,85,79,88,74,76,90,76,86,67,94,66,85,72,71,82,66,87,56,54,65,58,35,54,77,72,31,73,35,88,29,19,63,20,14,29,92,68,22,22,35,46,75,39,98,89,83,47,36,25,15,37,84,42,84,63,23,76,31,44,49,19,69,30,72,34,94,46,30,66,45,10,45,32,36,31,52,40,74,33,68,96,80,41,36,20,8,23,38,73,37,92,42,43,85,71,28,30,76,54,11,44,33,49,43,79,40,90,99,76,45,39,28,30,32,38,76,76,84,84,132